Protein AF-A0A418XGS6-F1 (afdb_monomer_lite)

Secondary structure (DSSP, 8-state):
-HHHHHHSPEETTT--HHHHHT-TT--HHHHHHHHHHHHHH-S-SSGGGGGGSTTS-HHHHHHHHHHEE----SS--PPPPHHHHHHH-EEEEEEEEE--SS--TTTSBTBS--SS-S-EEEEEEEEEETTTEEEEEEEEE-TTSPSSBTTBTTS-SEEEEEE-

Structure (mmCIF, N/CA/C/O backbone):
data_AF-A0A418XGS6-F1
#
_entry.id   AF-A0A418XGS6-F1
#
loop_
_atom_site.group_PDB
_atom_site.id
_atom_site.type_symbol
_atom_site.label_atom_id
_atom_site.label_alt_id
_atom_site.label_comp_id
_atom_site.label_asym_id
_atom_site.label_entity_id
_atom_site.label_seq_id
_atom_site.pdbx_PDB_ins_code
_atom_site.Cartn_x
_atom_site.Cartn_y
_atom_site.Cartn_z
_atom_site.occupancy
_atom_site.B_iso_or_equiv
_atom_site.auth_seq_id
_atom_site.auth_comp_id
_atom_site.auth_asym_id
_atom_site.auth_atom_id
_atom_site.pdbx_PDB_model_num
ATOM 1 N N . ASP A 1 1 ? -1.421 -4.966 -2.834 1.00 63.47 1 ASP A N 1
ATOM 2 C CA . ASP A 1 1 ? -2.642 -4.590 -2.093 1.00 63.47 1 ASP A CA 1
ATOM 3 C C . ASP A 1 1 ? -2.843 -5.457 -0.857 1.00 63.47 1 ASP A C 1
ATOM 5 O O . ASP A 1 1 ? -2.586 -4.961 0.228 1.00 63.47 1 ASP A O 1
ATOM 9 N N . LEU A 1 2 ? -3.175 -6.751 -0.974 1.00 72.38 2 LEU A N 1
ATOM 10 C CA . LEU A 1 2 ? -3.306 -7.629 0.210 1.00 72.38 2 LEU A CA 1
ATOM 11 C C . LEU A 1 2 ? -1.992 -7.810 0.986 1.00 72.38 2 LEU A C 1
ATOM 13 O O . LEU A 1 2 ? -1.994 -7.762 2.209 1.00 72.38 2 LEU A O 1
ATOM 17 N N . GLU A 1 3 ? -0.864 -7.961 0.290 1.00 73.44 3 GLU A N 1
ATOM 18 C CA . GLU A 1 3 ? 0.457 -8.030 0.933 1.00 73.44 3 GLU A CA 1
ATOM 19 C C . GLU A 1 3 ? 0.791 -6.745 1.709 1.00 73.44 3 GLU A C 1
ATOM 21 O O . GLU A 1 3 ? 1.363 -6.793 2.792 1.00 73.44 3 GLU A O 1
ATOM 26 N N . GLU A 1 4 ? 0.381 -5.590 1.183 1.00 70.12 4 GLU A N 1
ATOM 27 C CA . GLU A 1 4 ? 0.616 -4.290 1.812 1.00 70.12 4 GLU A CA 1
ATOM 28 C C . GLU A 1 4 ? -0.248 -4.124 3.068 1.00 70.12 4 GLU A C 1
ATOM 30 O O . GLU A 1 4 ? 0.271 -3.723 4.105 1.00 70.12 4 GLU A O 1
ATOM 35 N N . MET A 1 5 ? -1.519 -4.543 3.022 1.00 71.25 5 MET A N 1
ATOM 36 C CA . MET A 1 5 ? -2.389 -4.594 4.206 1.00 71.25 5 MET A CA 1
ATOM 37 C C . MET A 1 5 ? -1.918 -5.611 5.250 1.00 71.25 5 MET A C 1
ATOM 39 O O . MET A 1 5 ? -2.012 -5.340 6.439 1.00 71.25 5 MET A O 1
ATOM 43 N N . ALA A 1 6 ? -1.375 -6.759 4.841 1.00 75.44 6 ALA A N 1
ATOM 44 C CA . ALA A 1 6 ? -0.800 -7.718 5.786 1.00 75.44 6 ALA A CA 1
ATOM 45 C C . ALA A 1 6 ? 0.452 -7.151 6.481 1.00 75.44 6 ALA A C 1
ATOM 47 O O . ALA A 1 6 ? 0.669 -7.378 7.669 1.00 75.44 6 ALA A O 1
ATOM 48 N N . GLN A 1 7 ? 1.276 -6.385 5.757 1.00 73.88 7 GLN A N 1
ATOM 49 C CA . GLN A 1 7 ? 2.429 -5.687 6.337 1.00 73.88 7 GLN A CA 1
ATOM 50 C C . GLN A 1 7 ? 2.031 -4.473 7.188 1.00 73.88 7 GLN A C 1
ATOM 52 O O . GLN A 1 7 ? 2.796 -4.066 8.065 1.00 73.88 7 GLN A O 1
ATOM 57 N N . HIS A 1 8 ? 0.859 -3.892 6.932 1.00 77.56 8 HIS A N 1
ATOM 58 C CA . HIS A 1 8 ? 0.323 -2.724 7.625 1.00 77.56 8 HIS A CA 1
ATOM 59 C C . HIS A 1 8 ? -1.156 -2.942 7.996 1.00 77.56 8 HIS A C 1
ATOM 61 O O . HIS A 1 8 ? -2.033 -2.364 7.346 1.00 77.56 8 HIS A O 1
ATOM 67 N N . PRO A 1 9 ? -1.439 -3.765 9.029 1.00 84.56 9 PRO A N 1
ATOM 68 C CA . PRO A 1 9 ? -2.804 -4.061 9.446 1.00 84.56 9 PRO A CA 1
ATOM 69 C C . PRO A 1 9 ? -3.581 -2.794 9.807 1.00 84.56 9 PRO A C 1
ATOM 71 O O . PRO A 1 9 ? -3.015 -1.848 10.359 1.00 84.56 9 PRO A O 1
ATOM 74 N N . VAL A 1 10 ? -4.883 -2.783 9.531 1.00 85.88 10 VAL A N 1
ATOM 75 C CA . VAL A 1 10 ? -5.763 -1.625 9.761 1.00 85.88 10 VAL A CA 1
ATOM 76 C C . VAL A 1 10 ? -6.544 -1.797 11.066 1.00 85.88 10 VAL A C 1
ATOM 78 O O . VAL A 1 10 ? -6.916 -2.911 11.435 1.00 85.88 10 VAL A O 1
ATOM 81 N N . ASN A 1 11 ? -6.810 -0.704 11.787 1.00 90.38 11 ASN A N 1
ATOM 82 C CA . ASN A 1 11 ? -7.674 -0.773 12.965 1.00 90.38 11 ASN A CA 1
ATOM 83 C C . ASN A 1 11 ? -9.117 -1.037 12.522 1.00 90.38 11 ASN A C 1
ATOM 85 O O . ASN A 1 11 ? -9.725 -0.203 11.855 1.00 90.38 11 ASN A O 1
ATOM 89 N N . LEU A 1 12 ? -9.680 -2.167 12.940 1.00 92.62 12 LEU A N 1
ATOM 90 C CA . LEU A 1 12 ? -11.032 -2.586 12.587 1.00 92.62 12 LEU A CA 1
ATOM 91 C C . LEU A 1 12 ? -12.101 -1.586 13.049 1.00 92.62 12 LEU A C 1
ATOM 93 O O . LEU A 1 12 ? -13.102 -1.398 12.369 1.00 92.62 12 LEU A O 1
ATOM 97 N N . ASN A 1 13 ? -11.865 -0.894 14.168 1.00 91.06 13 ASN A N 1
ATOM 98 C CA . ASN A 1 13 ? -12.775 0.130 14.693 1.00 91.06 13 ASN A CA 1
ATOM 99 C C . ASN A 1 13 ? -12.886 1.374 13.805 1.00 91.06 13 ASN A C 1
ATOM 101 O O . ASN A 1 13 ? -13.838 2.140 13.949 1.00 91.06 13 ASN A O 1
ATOM 105 N N . THR A 1 14 ? -11.905 1.604 12.931 1.00 88.81 14 THR A N 1
ATOM 106 C CA . THR A 1 14 ? -11.840 2.774 12.044 1.00 88.81 14 THR A CA 1
ATOM 107 C C . THR A 1 14 ? -11.777 2.394 10.570 1.00 88.81 14 THR A C 1
ATOM 109 O O . THR A 1 14 ? -11.641 3.288 9.737 1.00 88.81 14 THR A O 1
ATOM 112 N N . ALA A 1 15 ? -11.817 1.098 10.251 1.00 90.81 15 ALA A N 1
ATOM 113 C CA . ALA A 1 15 ? -11.713 0.616 8.885 1.00 90.81 15 ALA A CA 1
ATOM 114 C C . ALA A 1 15 ? -12.916 1.100 8.072 1.00 90.81 15 ALA A C 1
ATOM 116 O O . ALA A 1 15 ? -14.056 1.078 8.551 1.00 90.81 15 ALA A O 1
ATOM 117 N N . THR A 1 16 ? -12.673 1.555 6.847 1.00 90.81 16 THR A N 1
ATOM 118 C CA . THR A 1 16 ? -13.766 1.965 5.965 1.00 90.81 16 THR A CA 1
ATOM 119 C C . THR A 1 16 ? -14.457 0.745 5.366 1.00 90.81 16 THR A C 1
ATOM 121 O O . THR A 1 16 ? -13.905 -0.357 5.306 1.00 90.81 16 THR A O 1
ATOM 124 N N . ARG A 1 17 ? -15.685 0.944 4.879 1.00 93.88 17 ARG A N 1
ATOM 125 C CA . ARG A 1 17 ? -16.411 -0.090 4.138 1.00 93.88 17 ARG A CA 1
ATOM 126 C C . ARG A 1 17 ? -15.583 -0.617 2.972 1.00 93.88 17 ARG A C 1
ATOM 128 O O . ARG A 1 17 ? -15.486 -1.823 2.791 1.00 93.88 17 ARG A O 1
ATOM 135 N N . GLU A 1 18 ? -14.955 0.278 2.218 1.00 91.44 18 GLU A N 1
ATOM 136 C CA . GLU A 1 18 ? -14.155 -0.070 1.046 1.00 91.44 18 GLU A CA 1
ATOM 137 C C . GLU A 1 18 ? -12.927 -0.906 1.431 1.00 91.44 18 GLU A C 1
ATOM 139 O O . GLU A 1 18 ? -12.510 -1.772 0.666 1.00 91.44 18 GLU A O 1
ATOM 144 N N . GLU A 1 19 ? -12.337 -0.676 2.608 1.00 90.25 19 GLU A N 1
ATOM 145 C CA . GLU A 1 19 ? -11.227 -1.487 3.124 1.00 90.25 19 GLU A CA 1
ATOM 146 C C . GLU A 1 19 ? -11.677 -2.902 3.507 1.00 90.25 19 GLU A C 1
ATOM 148 O O . GLU A 1 19 ? -10.955 -3.863 3.236 1.00 90.25 19 GLU A O 1
ATOM 153 N N . LEU A 1 20 ? -12.877 -3.045 4.079 1.00 94.06 20 LEU A N 1
ATOM 154 C CA . LEU A 1 20 ? -13.471 -4.345 4.401 1.00 94.06 20 LEU A CA 1
ATOM 155 C C . LEU A 1 20 ? -13.921 -5.101 3.138 1.00 94.06 20 LEU A C 1
ATOM 157 O O . LEU A 1 20 ? -13.651 -6.292 3.015 1.00 94.06 20 LEU A O 1
ATOM 161 N N . GLU A 1 21 ? -14.540 -4.423 2.169 1.00 94.00 21 GLU A N 1
ATOM 162 C CA . GLU A 1 21 ? -15.017 -5.019 0.907 1.00 94.00 21 GLU A CA 1
ATOM 163 C C . GLU A 1 21 ? -13.879 -5.488 -0.012 1.00 94.00 21 GLU A C 1
ATOM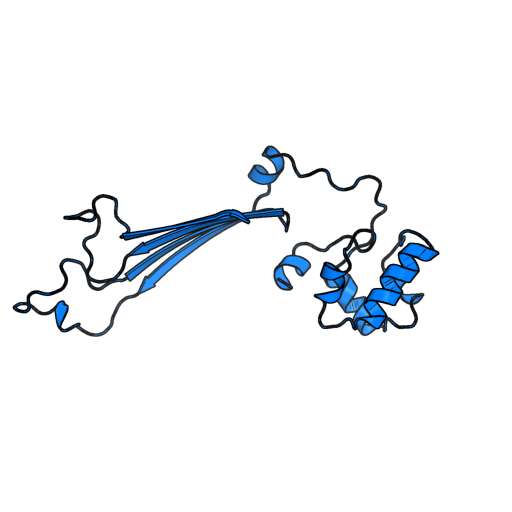 165 O O . GLU A 1 21 ? -14.083 -6.347 -0.869 1.00 94.00 21 GLU A O 1
ATOM 170 N N . ARG A 1 22 ? -12.653 -4.985 0.179 1.00 90.94 22 ARG A N 1
ATOM 171 C CA . ARG A 1 22 ? -11.456 -5.503 -0.508 1.00 90.94 22 ARG A CA 1
ATOM 172 C C . ARG A 1 22 ? -11.053 -6.901 -0.043 1.00 90.94 22 ARG A C 1
ATOM 174 O O . ARG A 1 22 ? -10.237 -7.536 -0.712 1.00 90.94 22 ARG A O 1
ATOM 181 N N . MET A 1 23 ? -11.555 -7.370 1.099 1.00 93.50 23 MET A N 1
ATOM 182 C CA . MET A 1 23 ? -11.189 -8.673 1.645 1.00 93.50 23 MET A CA 1
ATOM 183 C C . MET A 1 23 ? -11.920 -9.784 0.884 1.00 93.50 23 MET A C 1
ATOM 185 O O . MET A 1 23 ? -13.132 -9.926 1.034 1.00 93.50 23 MET A O 1
ATOM 189 N N . PRO A 1 24 ? -11.214 -10.646 0.127 1.00 92.44 24 PRO A N 1
ATOM 190 C CA . PR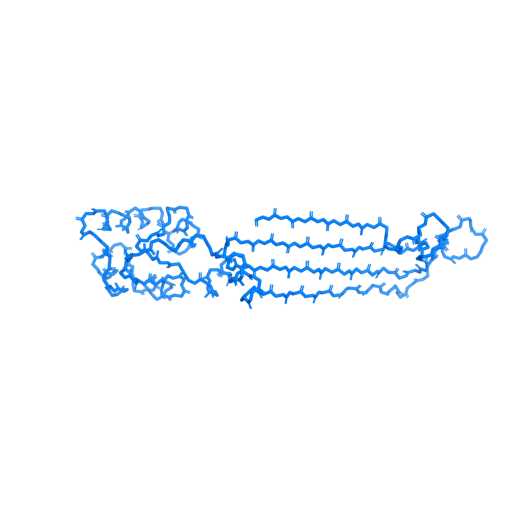O A 1 24 ? -11.864 -11.662 -0.706 1.00 92.44 24 PRO A CA 1
ATOM 191 C C . PRO A 1 24 ? -12.562 -12.758 0.111 1.00 92.44 24 PRO A C 1
ATOM 193 O O . PRO A 1 24 ? -13.336 -13.539 -0.433 1.00 92.44 24 PRO A O 1
ATOM 196 N N . PHE A 1 25 ? -12.269 -12.838 1.411 1.00 94.25 25 PHE A N 1
ATOM 197 C CA . PHE A 1 25 ? -12.881 -13.782 2.339 1.00 94.25 25 PHE A CA 1
ATOM 198 C C . PHE A 1 25 ? -14.118 -13.216 3.051 1.00 94.25 25 PHE A C 1
ATOM 200 O O . PHE A 1 25 ? -14.717 -13.945 3.838 1.00 94.25 25 PHE A O 1
ATOM 207 N N . LEU A 1 26 ? -14.498 -11.954 2.811 1.00 96.12 26 LEU A N 1
ATOM 208 C CA . LEU A 1 26 ? -15.713 -11.342 3.351 1.00 96.12 26 LEU A CA 1
ATOM 209 C C . LEU A 1 26 ? -16.741 -11.126 2.239 1.00 96.12 26 LEU A C 1
ATOM 211 O O . LEU A 1 26 ? -16.430 -10.661 1.147 1.00 96.12 26 LEU A O 1
ATOM 215 N N . THR A 1 27 ? -17.996 -11.437 2.539 1.00 96.75 27 THR A N 1
ATOM 216 C CA . THR A 1 27 ? -19.140 -11.067 1.697 1.00 96.75 27 THR A CA 1
ATOM 217 C C . THR A 1 27 ? -19.659 -9.680 2.074 1.00 96.75 27 THR A C 1
ATOM 219 O O . THR A 1 27 ? -19.474 -9.234 3.205 1.00 96.75 27 THR A O 1
ATOM 222 N N . ALA A 1 28 ? -20.390 -9.018 1.172 1.00 95.75 28 ALA A N 1
ATOM 223 C CA . ALA A 1 28 ? -21.003 -7.717 1.464 1.00 95.75 28 ALA A CA 1
ATOM 224 C C . ALA A 1 28 ? -21.902 -7.749 2.719 1.00 95.75 28 ALA A C 1
ATOM 226 O O . ALA A 1 28 ? -21.855 -6.831 3.528 1.00 95.75 28 ALA A O 1
ATOM 227 N N . SER A 1 29 ? -22.654 -8.838 2.937 1.00 96.38 29 SER A N 1
ATOM 228 C CA . SER A 1 29 ? -23.466 -9.009 4.154 1.00 96.38 29 SER A CA 1
ATOM 229 C C . SER A 1 29 ? -22.611 -9.094 5.419 1.00 96.38 29 SER A C 1
ATOM 231 O O . SER A 1 29 ? -22.965 -8.518 6.436 1.00 96.38 29 SER A O 1
ATOM 233 N N . GLN A 1 30 ? -21.470 -9.783 5.362 1.00 97.00 30 GLN A N 1
ATOM 234 C CA . GLN A 1 30 ? -20.553 -9.879 6.500 1.00 97.00 30 GLN A CA 1
ATOM 235 C C . GLN A 1 30 ? -19.877 -8.540 6.802 1.00 97.00 30 GLN A C 1
ATOM 237 O O . GLN A 1 30 ? -19.687 -8.202 7.968 1.00 97.00 30 GLN A O 1
ATOM 242 N N . VAL A 1 31 ? -19.547 -7.757 5.770 1.00 97.00 31 VAL A N 1
ATOM 243 C CA . VAL A 1 31 ? -19.062 -6.381 5.948 1.00 97.00 31 VAL A CA 1
ATOM 244 C C . VAL A 1 31 ? -20.118 -5.527 6.652 1.00 97.00 31 VAL A C 1
ATOM 246 O O . VAL A 1 31 ? -19.791 -4.841 7.620 1.00 97.00 31 VAL A O 1
ATOM 249 N N . GLU A 1 32 ? -21.380 -5.602 6.219 1.00 96.62 32 GLU A N 1
ATOM 250 C CA . GLU A 1 32 ? -22.491 -4.912 6.888 1.00 96.62 32 GLU A CA 1
ATOM 251 C C . GLU A 1 32 ? -22.637 -5.334 8.345 1.00 96.62 32 GLU A C 1
ATOM 253 O O . GLU A 1 32 ? -22.756 -4.474 9.210 1.00 96.62 32 GLU A O 1
ATOM 258 N N . ASP A 1 33 ? -22.582 -6.632 8.644 1.00 96.44 33 ASP A N 1
ATOM 259 C CA . ASP A 1 33 ? -22.747 -7.127 10.011 1.00 96.44 33 ASP A CA 1
ATOM 260 C C . ASP A 1 33 ? -21.634 -6.624 10.944 1.00 96.44 33 ASP A C 1
ATOM 262 O O . ASP A 1 33 ? -21.903 -6.269 12.094 1.00 96.44 33 ASP A O 1
ATOM 266 N N . ILE A 1 34 ? -20.395 -6.525 10.448 1.00 96.06 34 ILE A N 1
ATOM 267 C CA . ILE A 1 34 ? -19.265 -5.939 11.187 1.00 96.06 34 ILE A CA 1
ATOM 268 C C . ILE A 1 34 ? -19.503 -4.452 11.453 1.00 96.06 34 ILE A C 1
ATOM 270 O O . ILE A 1 34 ? -19.400 -4.003 12.599 1.00 96.06 34 ILE A O 1
ATOM 274 N N . LEU A 1 35 ? -19.843 -3.683 10.417 1.00 95.38 35 LEU A N 1
ATOM 275 C CA . LEU A 1 35 ? -20.096 -2.246 10.547 1.00 95.38 35 LEU A CA 1
ATOM 276 C C . LEU A 1 35 ? -21.302 -1.971 11.455 1.00 95.38 35 LEU A C 1
ATOM 278 O O . LEU A 1 35 ? -21.255 -1.074 12.299 1.00 95.38 35 LEU A O 1
ATOM 282 N N . PHE A 1 36 ? -22.359 -2.773 11.330 1.00 95.25 36 PHE A N 1
ATOM 283 C CA . PHE A 1 36 ? -23.550 -2.706 12.165 1.00 95.25 36 PHE A CA 1
ATOM 284 C C . PHE A 1 36 ? -23.228 -3.016 13.626 1.00 95.25 36 PHE A C 1
ATOM 286 O O . PHE A 1 36 ? -23.692 -2.297 14.511 1.00 95.25 36 PHE A O 1
ATOM 293 N N . TYR A 1 37 ? -22.407 -4.035 13.896 1.00 95.25 37 TYR A N 1
ATOM 294 C CA . TYR A 1 37 ? -21.972 -4.359 15.252 1.00 95.25 37 TYR A CA 1
ATOM 295 C C . TYR A 1 37 ? -21.243 -3.173 15.899 1.00 95.25 37 TYR A C 1
ATOM 297 O O . TYR A 1 37 ? -21.618 -2.750 16.994 1.00 95.25 37 TYR A O 1
ATOM 305 N N . ILE A 1 38 ? -20.273 -2.574 15.198 1.00 92.94 38 ILE A N 1
ATOM 306 C CA . ILE A 1 38 ? -19.523 -1.405 15.689 1.00 92.94 38 ILE A CA 1
ATOM 307 C C . ILE A 1 38 ? -20.456 -0.207 15.911 1.00 92.94 38 ILE A C 1
ATOM 309 O O . ILE A 1 38 ? -20.363 0.487 16.923 1.00 92.94 38 ILE A O 1
ATOM 313 N N . TYR A 1 39 ? -21.392 0.030 14.990 1.00 92.38 39 TYR A N 1
ATOM 314 C CA . TYR A 1 39 ? -22.370 1.109 15.107 1.00 92.38 39 TYR A CA 1
ATOM 315 C C . TYR A 1 39 ? -23.313 0.918 16.304 1.00 92.38 39 TYR A C 1
ATOM 317 O O . TYR A 1 39 ? -23.620 1.873 17.020 1.00 92.38 39 TYR A O 1
ATOM 325 N N . ARG A 1 40 ? -23.784 -0.312 16.535 1.00 94.06 40 ARG A N 1
ATOM 326 C CA . ARG A 1 40 ? -24.798 -0.623 17.548 1.00 94.06 40 ARG A CA 1
ATOM 327 C C . ARG A 1 40 ? -24.224 -0.762 18.955 1.00 94.06 40 ARG A C 1
ATOM 329 O O . ARG A 1 40 ? -24.869 -0.315 19.903 1.00 94.06 40 ARG A O 1
ATOM 336 N N . TYR A 1 41 ? -23.068 -1.408 19.089 1.00 91.56 41 TYR A N 1
ATOM 337 C CA . TYR A 1 41 ? -22.462 -1.771 20.375 1.00 91.56 41 TYR A CA 1
ATOM 338 C C . TYR A 1 41 ? -21.229 -0.926 20.724 1.00 91.56 41 TYR A C 1
ATOM 340 O O . TYR A 1 41 ? -20.764 -0.962 21.862 1.00 91.56 41 TYR A O 1
ATOM 348 N N . GLY A 1 42 ? -20.748 -0.113 19.782 1.00 89.19 42 GLY A N 1
ATOM 349 C CA . GLY A 1 42 ? -19.555 0.710 19.934 1.00 89.19 42 GLY A CA 1
ATOM 350 C C . GLY A 1 42 ? -18.285 0.003 19.459 1.00 89.19 42 GLY A C 1
ATOM 351 O O . GLY A 1 42 ? -18.319 -1.076 18.875 1.00 89.19 42 GLY A O 1
ATOM 352 N N . GLN A 1 43 ? -17.142 0.647 19.703 1.00 90.44 43 GLN A N 1
ATOM 353 C CA . GLN A 1 43 ? -15.835 0.130 19.298 1.00 90.44 43 GLN A CA 1
ATOM 354 C C . GLN A 1 43 ? -15.545 -1.229 19.937 1.00 90.44 43 GLN A C 1
ATOM 356 O O . GLN A 1 43 ? -15.644 -1.375 21.160 1.00 90.44 43 GLN A O 1
ATOM 361 N N . LEU A 1 44 ? -15.092 -2.168 19.107 1.00 91.19 44 LEU A N 1
ATOM 362 C CA . LEU A 1 44 ? -14.581 -3.458 19.535 1.00 91.19 44 LEU A CA 1
ATOM 363 C C . LEU A 1 44 ? -13.443 -3.256 20.539 1.00 91.19 44 LEU A C 1
ATOM 365 O O . LEU A 1 44 ? -12.595 -2.373 20.359 1.00 91.19 44 LEU A O 1
ATOM 369 N N . LYS A 1 45 ? -13.393 -4.089 21.581 1.00 89.81 45 LYS A N 1
ATOM 370 C CA . LYS A 1 45 ? -12.301 -4.068 22.576 1.00 89.81 45 LYS A CA 1
ATOM 371 C C . LYS A 1 45 ? -11.231 -5.118 22.330 1.00 89.81 45 LYS A C 1
ATOM 373 O O . LYS A 1 45 ? -10.104 -4.965 22.793 1.00 89.81 45 LYS A O 1
ATOM 378 N N . SER A 1 46 ? -11.553 -6.167 21.580 1.00 91.44 46 SER A N 1
ATOM 379 C CA . SER A 1 46 ? -10.583 -7.169 21.143 1.00 91.44 46 SER A CA 1
ATOM 380 C C . SER A 1 46 ? -11.036 -7.860 19.860 1.00 91.44 46 SER A C 1
ATOM 382 O O . SER A 1 46 ? -12.226 -7.887 19.554 1.00 91.44 46 SER A O 1
ATOM 384 N N . MET A 1 47 ? -10.102 -8.497 19.147 1.00 93.12 47 MET A N 1
ATOM 385 C CA . MET A 1 47 ? -10.435 -9.337 17.985 1.00 93.12 47 MET A CA 1
ATOM 386 C C . MET A 1 47 ? -11.398 -10.483 18.339 1.00 93.12 47 MET A C 1
ATOM 388 O O . MET A 1 47 ? -12.159 -10.932 17.486 1.00 93.12 47 MET A O 1
ATOM 392 N N . SER A 1 48 ? -11.409 -10.939 19.596 1.00 92.56 48 SER A N 1
ATOM 393 C CA . SER A 1 48 ? -12.297 -12.008 20.066 1.00 92.56 48 SER A CA 1
ATOM 394 C C . SER A 1 48 ? -13.777 -11.627 20.011 1.00 92.56 48 SER A C 1
ATOM 396 O O . SER A 1 48 ? -14.620 -12.514 19.912 1.00 92.56 48 SER A O 1
ATOM 398 N N . GLU A 1 49 ? -14.125 -10.339 20.023 1.00 93.94 49 GLU A N 1
ATOM 399 C CA . GLU A 1 49 ? -15.520 -9.892 19.912 1.00 93.94 49 GLU A CA 1
ATOM 400 C C . GLU A 1 49 ? -16.128 -10.156 18.531 1.00 93.94 49 GLU A C 1
ATOM 402 O O . GLU A 1 49 ? -17.346 -10.259 18.423 1.00 93.94 49 GLU A O 1
ATOM 407 N N . LEU A 1 50 ? -15.312 -10.418 17.500 1.00 94.12 50 LEU A N 1
ATOM 408 C CA . LEU A 1 50 ? -15.805 -10.937 16.217 1.00 94.12 50 LEU A CA 1
ATOM 409 C C . LEU A 1 50 ? -16.569 -12.260 16.374 1.00 94.12 50 LEU A C 1
ATOM 411 O O . LEU A 1 50 ? -17.338 -12.633 15.498 1.00 94.12 50 LEU A O 1
ATOM 415 N N . THR A 1 51 ? -16.381 -12.981 17.485 1.00 94.56 51 THR A N 1
ATOM 416 C CA . THR A 1 51 ? -17.162 -14.187 17.799 1.00 94.56 51 THR A CA 1
ATOM 417 C C . THR A 1 51 ? -18.643 -13.910 18.050 1.00 94.56 51 THR A C 1
ATOM 419 O O . THR A 1 51 ? -19.449 -14.828 17.920 1.00 94.56 51 THR A O 1
ATOM 422 N N . LEU A 1 52 ? -18.999 -12.665 18.378 1.00 94.56 52 LEU A N 1
ATOM 423 C CA . LEU A 1 52 ? -20.370 -12.224 18.635 1.00 94.56 52 LEU A CA 1
ATOM 424 C C . LEU A 1 52 ? -21.128 -11.893 17.342 1.00 94.56 52 LEU A C 1
ATOM 426 O O . LEU A 1 52 ? -22.353 -11.792 17.361 1.00 94.56 52 LEU A O 1
ATOM 430 N N . ILE A 1 53 ? -20.417 -11.758 16.221 1.00 95.31 53 ILE A N 1
ATOM 431 C CA . ILE A 1 53 ? -21.001 -11.537 14.901 1.00 95.31 53 ILE A CA 1
ATOM 432 C C . ILE A 1 53 ? -21.205 -12.906 14.253 1.00 95.31 53 ILE A C 1
ATOM 434 O O . ILE A 1 53 ? -20.269 -13.519 13.743 1.00 95.31 53 ILE A O 1
ATOM 438 N N . SER A 1 54 ? -22.438 -13.408 14.303 1.00 93.12 54 SER A N 1
ATOM 439 C CA . SER A 1 54 ? -22.778 -14.785 13.919 1.00 93.12 54 SER A CA 1
ATOM 440 C C . SER A 1 54 ? -22.479 -15.133 12.461 1.00 93.12 54 SER A C 1
ATOM 442 O O . SER A 1 54 ? -22.295 -16.308 12.148 1.00 93.12 54 SER A O 1
ATOM 444 N N . SER A 1 55 ? -22.418 -14.138 11.575 1.00 95.31 55 SER A N 1
ATOM 445 C CA . SER A 1 55 ? -22.075 -14.332 10.169 1.00 95.31 55 SER A CA 1
ATOM 446 C C . SER A 1 55 ? -20.578 -14.522 9.922 1.00 95.31 55 SER A C 1
ATOM 448 O O . SER A 1 55 ? -20.217 -14.926 8.819 1.00 95.31 55 SER A O 1
ATOM 450 N N . ILE A 1 56 ? -19.714 -14.272 10.915 1.00 96.12 56 ILE A N 1
ATOM 451 C CA . ILE A 1 56 ? -18.261 -14.426 10.801 1.00 96.12 56 ILE A CA 1
ATOM 452 C C . ILE A 1 56 ? -17.826 -15.766 11.398 1.00 96.12 56 ILE A C 1
ATOM 454 O O . ILE A 1 56 ? -17.861 -15.987 12.614 1.00 96.12 56 ILE A O 1
ATOM 458 N N . ASP A 1 57 ? -17.368 -16.669 10.535 1.00 95.00 57 ASP A N 1
ATOM 459 C CA . ASP A 1 57 ? -16.949 -18.004 10.946 1.00 95.00 57 ASP A CA 1
ATOM 460 C C . ASP A 1 57 ? -15.537 -18.036 11.566 1.00 95.00 57 ASP A C 1
ATOM 462 O O . ASP A 1 57 ? -14.799 -17.048 11.628 1.00 95.00 57 ASP A O 1
ATOM 466 N N . TRP A 1 58 ? -15.138 -19.205 12.073 1.00 93.88 58 TRP A N 1
ATOM 467 C CA . TRP A 1 58 ? -13.826 -19.364 12.700 1.00 93.88 58 TRP A CA 1
ATOM 468 C C . TRP A 1 58 ? -12.658 -19.079 11.748 1.00 93.88 58 TRP A C 1
ATOM 470 O O . TRP A 1 58 ? -11.693 -18.442 12.172 1.00 93.88 58 TRP A O 1
ATOM 480 N N . TYR A 1 59 ? -12.746 -19.518 10.494 1.00 94.25 59 TYR A N 1
ATOM 481 C CA . TYR A 1 59 ? -11.685 -19.345 9.506 1.00 94.25 59 TYR A CA 1
ATOM 482 C C . TYR A 1 59 ? -11.538 -17.873 9.115 1.00 94.25 59 TYR A C 1
ATOM 484 O O . TYR A 1 59 ? -10.429 -17.336 9.102 1.00 94.25 59 TYR A O 1
ATOM 492 N N . GLN A 1 60 ? -12.657 -17.181 8.917 1.00 95.31 60 GLN A N 1
ATOM 493 C CA . GLN A 1 60 ? -12.692 -15.748 8.662 1.00 95.31 60 GLN A CA 1
ATOM 494 C C . GLN A 1 60 ? -12.094 -14.957 9.822 1.00 95.31 60 GLN A C 1
ATOM 496 O O . GLN A 1 60 ? -11.314 -14.045 9.578 1.00 95.31 60 GLN A O 1
ATOM 501 N N . ARG A 1 61 ? -12.351 -15.330 11.083 1.00 94.81 61 ARG A N 1
ATOM 502 C CA . ARG A 1 61 ? -11.699 -14.683 12.241 1.00 94.81 61 ARG A CA 1
ATOM 503 C C . ARG A 1 61 ? -10.178 -14.840 12.232 1.00 94.81 61 ARG A C 1
ATOM 505 O O . ARG A 1 61 ? -9.479 -13.897 12.595 1.00 94.81 61 ARG A O 1
ATOM 512 N N . GLN A 1 62 ? -9.662 -15.999 11.814 1.00 94.44 62 GLN A N 1
ATOM 513 C CA . GLN A 1 62 ? -8.214 -16.188 11.669 1.00 94.44 62 GLN A CA 1
ATOM 514 C C . GLN A 1 62 ? -7.655 -15.278 10.574 1.00 94.44 62 GLN A C 1
ATOM 516 O O . GLN A 1 62 ? -6.688 -14.562 10.819 1.00 94.44 62 GLN A O 1
ATOM 521 N N . LEU A 1 63 ? -8.304 -15.224 9.409 1.00 94.31 63 LEU A N 1
ATOM 522 C CA . LEU A 1 63 ? -7.884 -14.336 8.323 1.00 94.31 63 LEU A CA 1
ATOM 523 C C . LEU A 1 63 ? -7.967 -12.858 8.718 1.00 94.31 63 LEU A C 1
ATOM 525 O O . LEU A 1 63 ? -7.025 -12.112 8.473 1.00 94.31 63 LEU A O 1
ATOM 529 N N . MET A 1 64 ? -9.034 -12.445 9.402 1.00 94.06 64 MET A N 1
ATOM 530 C CA . MET A 1 64 ? -9.196 -11.088 9.933 1.00 94.06 64 MET A CA 1
ATOM 531 C C . MET A 1 64 ? -7.993 -10.669 10.785 1.00 94.06 64 MET A C 1
ATOM 533 O O . MET A 1 64 ? -7.522 -9.545 10.652 1.00 94.06 64 MET A O 1
ATOM 537 N N . SER A 1 65 ? -7.449 -11.570 11.610 1.00 91.12 65 SER A N 1
ATOM 538 C CA . SER A 1 65 ? -6.281 -11.276 12.456 1.00 91.12 65 SER A CA 1
ATOM 539 C C . SER A 1 65 ? -4.981 -11.020 11.686 1.00 91.12 65 SER A C 1
ATOM 541 O O . SER A 1 65 ? -4.052 -10.438 12.240 1.00 91.12 65 SER A O 1
ATOM 543 N N . CYS A 1 66 ? -4.911 -11.408 10.410 1.00 90.19 66 CYS A N 1
ATOM 544 C CA . CYS A 1 66 ? -3.755 -11.141 9.557 1.00 90.19 66 CYS A CA 1
ATOM 545 C C . CYS A 1 66 ? -3.767 -9.729 8.951 1.00 90.19 66 CYS A C 1
ATOM 547 O O . CYS A 1 66 ? -2.709 -9.228 8.581 1.00 90.19 66 CYS A O 1
ATOM 549 N N . PHE A 1 67 ? -4.942 -9.102 8.8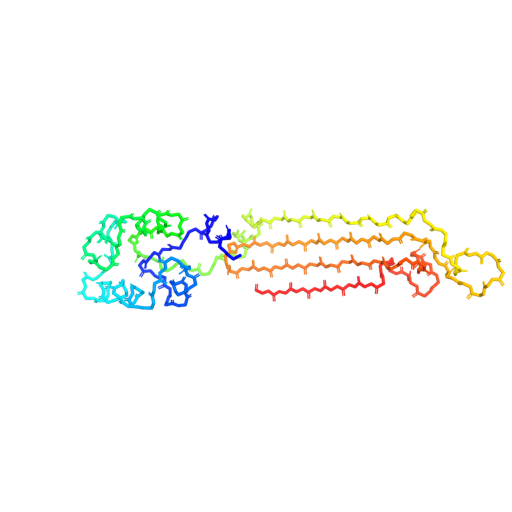27 1.00 91.69 67 PHE A N 1
ATOM 550 C CA . PHE A 1 67 ? -5.114 -7.821 8.124 1.00 91.69 67 PHE A CA 1
ATOM 551 C C . PHE A 1 67 ? -5.654 -6.703 9.018 1.00 91.69 67 PHE A C 1
ATOM 553 O O . PHE A 1 67 ? -5.539 -5.529 8.668 1.00 91.69 67 PHE A O 1
ATOM 560 N N . PHE A 1 68 ? -6.227 -7.049 10.170 1.00 92.50 68 PHE A N 1
ATOM 561 C CA . PHE A 1 68 ? -6.849 -6.100 11.079 1.00 92.50 68 PHE A CA 1
ATOM 562 C C . PHE A 1 68 ? -6.373 -6.287 12.515 1.00 92.50 68 PHE A C 1
ATOM 564 O O . PHE A 1 68 ? -6.048 -7.389 12.958 1.00 92.50 68 PHE A O 1
ATOM 571 N N . TYR A 1 69 ? -6.399 -5.191 13.263 1.00 90.69 69 TYR A N 1
ATOM 572 C CA . TYR A 1 69 ? -6.221 -5.187 14.708 1.00 90.69 69 TYR A CA 1
ATOM 573 C C . TYR A 1 69 ? -7.338 -4.387 15.377 1.00 90.69 69 TYR A C 1
ATOM 575 O O . TYR A 1 69 ? -8.042 -3.616 14.730 1.00 90.69 69 TYR A O 1
ATOM 583 N N . VAL A 1 70 ? -7.496 -4.556 16.687 1.00 90.56 70 VAL A N 1
ATOM 584 C CA . VAL A 1 70 ? -8.429 -3.765 17.495 1.00 90.56 70 VAL A CA 1
ATOM 585 C C . VAL A 1 70 ? -7.627 -2.985 18.526 1.00 90.56 70 VAL A C 1
ATOM 587 O O . VAL A 1 70 ? -6.909 -3.572 19.335 1.00 90.56 70 VAL A O 1
ATOM 590 N N . ALA A 1 71 ? -7.750 -1.661 18.490 1.00 84.12 71 ALA A N 1
ATOM 591 C CA . ALA A 1 71 ? -7.225 -0.763 19.511 1.00 84.12 71 ALA A CA 1
ATOM 592 C C . ALA A 1 71 ? -8.258 0.317 19.850 1.00 84.12 71 ALA A C 1
ATOM 594 O O . ALA A 1 71 ? -9.058 0.711 18.994 1.00 84.12 71 ALA A O 1
ATOM 595 N N . ASP A 1 72 ? -8.219 0.783 21.101 1.00 70.75 72 ASP A N 1
ATOM 596 C CA . ASP A 1 72 ? -9.054 1.879 21.599 1.00 70.75 72 ASP A CA 1
ATOM 597 C C . ASP A 1 72 ? -8.622 3.168 20.888 1.00 70.75 72 ASP A C 1
ATOM 599 O O . ASP A 1 72 ? -7.487 3.634 21.040 1.00 70.75 72 ASP A O 1
ATOM 603 N N . ASP A 1 73 ? -9.502 3.712 20.050 1.00 61.84 73 ASP A N 1
ATOM 604 C CA . ASP A 1 73 ? -9.178 4.867 19.221 1.00 61.84 73 ASP A CA 1
ATOM 605 C C . ASP A 1 73 ? -9.331 6.145 20.051 1.00 61.84 73 ASP A C 1
ATOM 607 O O . ASP A 1 73 ? -10.366 6.809 20.045 1.00 61.84 73 ASP A O 1
ATOM 611 N N . ARG A 1 74 ? -8.294 6.478 20.825 1.00 54.84 74 ARG A N 1
ATOM 612 C CA . ARG A 1 74 ? -8.192 7.794 21.481 1.00 54.84 74 ARG A CA 1
ATOM 613 C C . ARG A 1 74 ? -7.547 8.855 20.597 1.00 54.84 74 ARG A C 1
ATOM 615 O O . ARG A 1 74 ? -7.439 10.005 21.013 1.00 54.84 74 ARG A O 1
ATOM 622 N N . SER A 1 75 ? -7.156 8.510 19.377 1.00 52.47 75 SER A N 1
ATOM 623 C CA . SER A 1 75 ? -6.650 9.475 18.417 1.00 52.47 75 SER A CA 1
ATOM 624 C C . SER A 1 75 ? -6.636 8.838 17.040 1.00 52.47 75 SER A C 1
ATOM 626 O O . SER A 1 75 ? -5.752 8.021 16.766 1.00 52.47 75 SER A O 1
ATOM 628 N N . LYS A 1 76 ? -7.522 9.306 16.148 1.00 53.56 76 LYS A N 1
ATOM 629 C CA . LYS A 1 76 ? -7.267 9.222 14.707 1.00 53.56 76 LYS A CA 1
ATOM 630 C C . LYS A 1 76 ? -5.800 9.598 14.512 1.00 53.56 76 LYS A C 1
ATOM 632 O O . LYS A 1 76 ? -5.434 10.692 14.961 1.00 53.56 76 LYS A O 1
ATOM 637 N N . PRO A 1 77 ? -4.950 8.731 13.938 1.00 56.28 77 PRO A N 1
ATOM 638 C CA . PRO A 1 77 ? -3.566 9.096 13.732 1.00 56.28 77 PRO A CA 1
ATOM 639 C C . PRO A 1 77 ? -3.585 10.351 12.865 1.00 56.28 77 PRO A C 1
ATOM 641 O O . PRO A 1 77 ? -4.060 10.332 11.729 1.00 56.28 77 PRO A O 1
ATOM 644 N N . ALA A 1 78 ? -3.166 11.475 13.451 1.00 64.50 78 ALA A N 1
ATOM 645 C CA . ALA A 1 78 ? -2.955 12.692 12.693 1.00 64.50 78 ALA A CA 1
ATOM 646 C C . ALA A 1 78 ? -2.043 12.333 11.521 1.00 64.50 78 ALA A C 1
ATOM 648 O O . ALA A 1 78 ? -1.158 11.482 11.681 1.00 64.50 78 ALA A O 1
ATOM 649 N N . PHE A 1 79 ? -2.271 12.953 10.358 1.00 66.38 79 PHE A N 1
ATOM 650 C CA . PHE A 1 79 ? -1.415 12.711 9.204 1.00 66.38 79 PHE A CA 1
ATOM 651 C C . PHE A 1 79 ? 0.051 12.794 9.662 1.00 66.38 79 PHE A C 1
ATOM 653 O O . PHE A 1 79 ? 0.421 13.762 10.342 1.00 66.38 79 PHE A O 1
ATOM 660 N N . PRO A 1 80 ? 0.853 11.749 9.407 1.00 69.25 80 PRO A N 1
ATOM 661 C CA . PRO A 1 80 ? 2.181 11.630 9.981 1.00 69.25 80 PRO A CA 1
ATOM 662 C C . PRO A 1 80 ? 3.006 12.857 9.592 1.00 69.25 80 PRO A C 1
ATOM 664 O O . PRO A 1 80 ? 2.955 13.329 8.458 1.00 69.25 80 PRO A O 1
ATOM 667 N N . SER A 1 81 ? 3.763 13.404 10.545 1.00 78.44 81 SER A N 1
ATOM 668 C CA . SER A 1 81 ? 4.630 14.545 10.246 1.00 78.44 81 SER A CA 1
ATOM 669 C C . SER A 1 81 ? 5.620 14.182 9.131 1.00 78.44 81 SER A C 1
ATOM 671 O O . SER A 1 81 ? 6.078 13.040 9.053 1.00 78.44 81 SER A O 1
ATOM 673 N N . LEU A 1 82 ? 6.013 15.157 8.301 1.00 79.25 82 LEU A N 1
ATOM 674 C CA . LEU A 1 82 ? 6.999 14.943 7.227 1.00 79.25 82 LEU A CA 1
ATOM 675 C C . LEU A 1 82 ? 8.296 14.297 7.743 1.00 79.25 82 LEU A C 1
ATOM 677 O O . LEU A 1 82 ? 8.912 13.490 7.049 1.00 79.25 82 LEU A O 1
ATOM 681 N N . LYS A 1 83 ? 8.676 14.600 8.991 1.00 78.88 83 LYS A N 1
ATOM 682 C CA . LYS A 1 83 ? 9.826 13.995 9.668 1.00 78.88 83 LYS A CA 1
ATOM 683 C C . LYS A 1 83 ? 9.635 12.493 9.899 1.00 78.88 83 LYS A C 1
ATOM 685 O O . LYS A 1 83 ? 10.547 11.724 9.620 1.00 78.88 83 LYS A O 1
ATOM 690 N N . ASN A 1 84 ? 8.456 12.074 10.361 1.00 78.00 84 ASN A N 1
ATOM 691 C CA . ASN A 1 84 ? 8.144 10.657 10.559 1.00 78.00 84 ASN A CA 1
ATOM 692 C C . ASN A 1 84 ? 8.074 9.910 9.224 1.00 78.00 84 ASN A C 1
ATOM 694 O O . ASN A 1 84 ? 8.566 8.787 9.135 1.00 78.00 84 ASN A O 1
ATOM 698 N N . ILE A 1 85 ? 7.513 10.544 8.189 1.00 81.44 85 ILE A N 1
ATOM 699 C CA . ILE A 1 85 ? 7.460 9.973 6.840 1.00 81.44 85 ILE A CA 1
ATOM 700 C C . ILE A 1 85 ? 8.879 9.708 6.333 1.00 81.44 85 ILE A C 1
ATOM 702 O O . ILE A 1 85 ? 9.192 8.580 5.970 1.00 81.44 85 ILE A O 1
ATOM 706 N N . ALA A 1 86 ? 9.761 10.709 6.376 1.00 81.31 86 ALA A N 1
ATOM 707 C CA . ALA A 1 86 ? 11.140 10.565 5.913 1.00 81.31 86 ALA A CA 1
ATOM 708 C C . ALA A 1 86 ? 11.970 9.575 6.754 1.00 81.31 86 ALA A C 1
ATOM 710 O O . ALA A 1 86 ? 12.841 8.906 6.212 1.00 81.31 86 ALA A O 1
ATOM 711 N N . GLN A 1 87 ? 11.714 9.474 8.063 1.00 81.69 87 GLN A N 1
ATOM 712 C CA . GLN A 1 87 ? 12.487 8.615 8.966 1.00 81.69 87 GLN A CA 1
ATOM 713 C C . GLN A 1 87 ? 12.114 7.131 8.870 1.00 81.69 87 GLN A C 1
ATOM 715 O O . GLN A 1 87 ? 12.995 6.279 8.963 1.00 81.69 87 GLN A O 1
ATOM 720 N N . TYR A 1 88 ? 10.824 6.817 8.734 1.00 81.12 88 TYR A N 1
ATOM 721 C CA . TYR A 1 88 ? 10.331 5.432 8.743 1.00 81.12 88 TYR A CA 1
ATOM 722 C C . TYR A 1 88 ? 9.799 4.970 7.383 1.00 81.12 88 TYR A C 1
ATOM 724 O O . TYR A 1 88 ? 9.253 3.872 7.271 1.00 81.12 88 TYR A O 1
ATOM 732 N N . GLY A 1 89 ? 9.923 5.801 6.350 1.00 83.69 89 GLY A N 1
ATOM 733 C CA . GLY A 1 89 ? 9.578 5.421 4.991 1.00 83.69 89 GLY A CA 1
ATOM 734 C C . GLY A 1 89 ? 10.475 4.296 4.478 1.00 83.69 89 GLY A C 1
ATOM 735 O O . GLY A 1 89 ? 11.671 4.235 4.760 1.00 83.69 89 GLY A O 1
ATOM 736 N N . LYS A 1 90 ? 9.882 3.377 3.720 1.00 86.44 90 LYS A N 1
ATOM 737 C CA . LYS A 1 90 ? 10.587 2.285 3.050 1.00 86.44 90 LYS A CA 1
ATOM 738 C C . LYS A 1 90 ? 11.118 2.780 1.711 1.00 86.44 90 LYS A C 1
ATOM 740 O O . LYS A 1 90 ? 10.379 3.380 0.930 1.00 86.44 90 LYS A O 1
ATOM 745 N N . HIS A 1 91 ? 12.382 2.477 1.444 1.00 90.31 91 HIS A N 1
ATOM 746 C CA . HIS A 1 91 ? 13.072 2.801 0.202 1.00 90.31 91 HIS A CA 1
ATOM 747 C C . HIS A 1 91 ? 13.353 1.511 -0.569 1.00 90.31 91 HIS A C 1
ATOM 749 O O . HIS A 1 91 ? 13.961 0.588 -0.032 1.00 90.31 91 HIS A O 1
ATOM 755 N N . GLU A 1 92 ? 12.934 1.452 -1.826 1.00 90.81 92 GLU A N 1
ATOM 756 C CA . GLU A 1 92 ? 13.138 0.312 -2.714 1.00 90.81 92 GLU A CA 1
ATOM 757 C C . GLU A 1 92 ? 13.832 0.781 -3.995 1.00 90.81 92 GLU A C 1
ATOM 759 O O .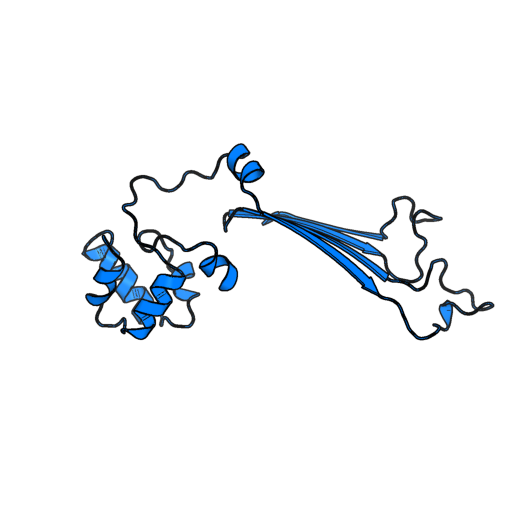 GLU A 1 92 ? 13.413 1.757 -4.624 1.00 90.81 92 GLU A O 1
ATOM 764 N N . VAL A 1 93 ? 14.904 0.086 -4.380 1.00 91.50 93 VAL A N 1
ATOM 765 C CA . VAL A 1 93 ? 15.675 0.352 -5.599 1.00 91.50 93 VAL A CA 1
ATOM 766 C C . VAL A 1 93 ? 15.736 -0.928 -6.420 1.00 91.50 93 VAL A C 1
ATOM 768 O O . VAL A 1 93 ? 16.127 -1.976 -5.912 1.00 91.50 93 VAL A O 1
ATOM 771 N N . MET A 1 94 ? 15.392 -0.833 -7.702 1.00 92.25 94 MET A N 1
ATOM 772 C CA . MET A 1 94 ? 15.446 -1.940 -8.649 1.00 92.25 94 MET A CA 1
ATOM 773 C C . MET A 1 94 ? 16.195 -1.520 -9.912 1.00 92.25 94 MET A C 1
ATOM 775 O O . MET A 1 94 ? 15.863 -0.512 -10.535 1.00 92.25 94 MET A O 1
ATOM 779 N N . GLY A 1 95 ? 17.186 -2.321 -10.301 1.00 91.38 95 GLY A N 1
ATOM 780 C CA . GLY A 1 95 ? 17.897 -2.199 -11.571 1.00 91.38 95 GLY A CA 1
ATOM 781 C C . GLY A 1 95 ? 17.516 -3.333 -12.521 1.00 91.38 95 GLY A C 1
ATOM 782 O O . GLY A 1 95 ? 17.429 -4.487 -12.109 1.00 91.38 95 GLY A O 1
ATOM 783 N N . MET A 1 96 ? 17.304 -3.010 -13.793 1.00 88.69 96 MET A N 1
ATOM 784 C CA . MET A 1 96 ? 17.062 -3.969 -14.870 1.00 88.69 96 MET A CA 1
ATOM 785 C C . MET A 1 96 ? 18.145 -3.816 -15.936 1.00 88.69 96 MET A C 1
ATOM 787 O O . MET A 1 96 ? 18.433 -2.703 -16.367 1.00 88.69 96 MET A O 1
ATOM 791 N N . LEU A 1 97 ? 18.684 -4.939 -16.412 1.00 87.94 97 LEU A N 1
ATOM 792 C CA . LEU A 1 97 ? 19.574 -5.004 -17.569 1.00 87.94 97 LEU A CA 1
ATOM 793 C C . LEU A 1 97 ? 19.085 -6.106 -18.513 1.00 87.94 97 LEU A C 1
ATOM 795 O O . LEU A 1 97 ? 18.840 -7.234 -18.089 1.00 87.94 97 LEU A O 1
ATOM 799 N N . LYS A 1 98 ? 18.948 -5.786 -19.799 1.00 85.94 98 LYS A N 1
ATOM 800 C CA . LYS A 1 98 ? 18.540 -6.713 -20.854 1.00 85.94 98 LYS A CA 1
ATOM 801 C C . LYS A 1 98 ? 19.647 -6.825 -21.894 1.00 85.94 98 LYS A C 1
ATOM 803 O O . LYS A 1 98 ? 19.915 -5.877 -22.633 1.00 85.94 98 LYS A O 1
ATOM 808 N N . VAL A 1 99 ? 20.237 -8.015 -21.961 1.00 85.00 99 VAL A N 1
ATOM 809 C CA . VAL A 1 99 ? 21.305 -8.375 -22.898 1.00 85.00 99 VAL A CA 1
ATOM 810 C C . VAL A 1 99 ? 20.723 -9.265 -24.000 1.00 85.00 99 VAL A C 1
ATOM 812 O O . VAL A 1 99 ? 20.187 -10.329 -23.685 1.00 85.00 99 VAL A O 1
ATOM 815 N N . PRO A 1 100 ? 20.750 -8.851 -25.280 1.00 81.94 100 PRO A N 1
ATOM 816 C CA . PRO A 1 100 ? 20.342 -9.723 -26.374 1.00 81.94 100 PRO A CA 1
ATOM 817 C C . PRO A 1 100 ? 21.424 -10.774 -26.662 1.00 81.94 100 PRO A C 1
ATOM 819 O O . PRO A 1 100 ? 22.608 -10.460 -26.690 1.00 81.94 100 PRO A O 1
ATOM 822 N N . PHE A 1 101 ? 21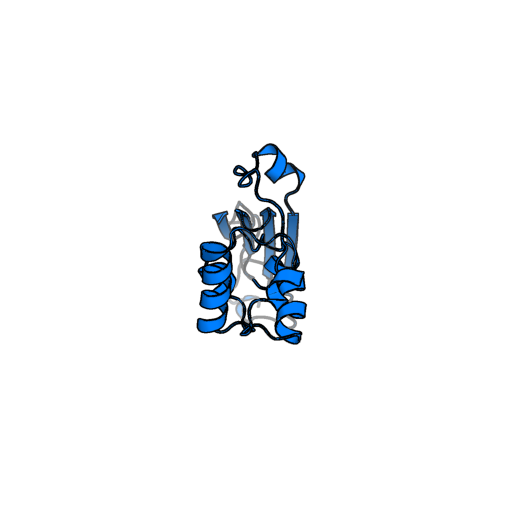.006 -12.013 -26.930 1.00 83.31 101 PHE A N 1
ATOM 823 C CA . PHE A 1 101 ? 21.893 -13.100 -27.382 1.00 83.31 101 PHE A CA 1
ATOM 824 C C . PHE A 1 101 ? 21.933 -13.250 -28.913 1.00 83.31 101 PHE A C 1
ATOM 826 O O . PHE A 1 101 ? 22.412 -14.254 -29.429 1.00 83.31 101 PHE A O 1
ATOM 833 N N . TYR A 1 102 ? 21.388 -12.274 -29.638 1.00 77.38 102 TYR A N 1
ATOM 834 C CA . TYR A 1 102 ? 21.346 -12.230 -31.096 1.00 77.38 102 TYR A CA 1
ATOM 835 C C . TYR A 1 102 ? 21.750 -10.838 -31.578 1.00 77.38 102 TYR A C 1
ATOM 837 O O . TYR A 1 102 ? 21.539 -9.846 -30.877 1.00 77.38 102 TYR A O 1
ATOM 845 N N . GLU A 1 103 ? 22.292 -10.769 -32.788 1.00 76.31 103 GLU A N 1
ATOM 846 C CA . GLU A 1 103 ? 22.670 -9.515 -33.434 1.00 76.31 103 GLU A CA 1
ATOM 847 C C . GLU A 1 103 ? 21.467 -8.936 -34.191 1.00 76.31 103 GLU A C 1
ATOM 849 O O . GLU A 1 103 ? 20.795 -9.641 -34.956 1.00 76.31 103 GLU A O 1
ATOM 854 N N . ARG A 1 104 ? 21.124 -7.665 -33.950 1.00 76.56 104 ARG A N 1
ATOM 855 C CA . ARG A 1 104 ? 20.000 -7.023 -34.645 1.00 76.56 104 ARG A CA 1
ATOM 856 C C . ARG A 1 104 ? 20.467 -6.515 -35.998 1.00 76.56 104 ARG A C 1
ATOM 858 O O . ARG A 1 104 ? 21.564 -5.990 -36.131 1.00 76.56 104 ARG A O 1
ATOM 865 N N . LYS A 1 105 ? 19.578 -6.554 -36.994 1.00 72.44 105 LYS A N 1
ATOM 866 C CA . LYS A 1 105 ? 19.869 -6.026 -38.340 1.00 72.44 105 LYS A CA 1
ATOM 867 C C . LYS A 1 105 ? 20.326 -4.562 -38.339 1.00 72.44 105 LYS A C 1
ATOM 869 O O . LYS A 1 105 ? 21.121 -4.195 -39.190 1.00 72.44 105 LYS A O 1
ATOM 874 N N . GLY A 1 106 ? 19.820 -3.753 -37.404 1.00 68.69 106 GLY A N 1
ATOM 875 C CA . GLY A 1 106 ? 20.198 -2.345 -37.252 1.00 68.69 106 GLY A CA 1
ATOM 876 C C . GLY A 1 106 ? 21.509 -2.111 -36.500 1.00 68.69 106 GLY A C 1
ATOM 877 O O . GLY A 1 106 ? 21.966 -0.979 -36.479 1.00 68.69 106 GLY A O 1
ATOM 878 N N . ASP A 1 107 ? 22.112 -3.140 -35.903 1.00 66.75 107 ASP A N 1
ATOM 879 C CA . ASP A 1 107 ? 23.435 -3.048 -35.268 1.00 66.75 107 ASP A CA 1
ATOM 880 C C . ASP A 1 107 ? 24.550 -3.476 -36.252 1.00 66.75 107 ASP A C 1
ATOM 882 O O . ASP A 1 107 ? 25.734 -3.261 -35.999 1.00 66.75 107 ASP A O 1
ATOM 886 N N . ALA A 1 108 ? 24.169 -4.057 -37.399 1.00 67.19 108 ALA A N 1
ATOM 887 C CA . ALA A 1 108 ? 25.081 -4.515 -38.439 1.00 67.19 108 ALA A CA 1
ATOM 888 C C . ALA A 1 108 ? 25.613 -3.348 -39.292 1.00 67.19 108 ALA A C 1
ATOM 890 O O . ALA A 1 108 ? 24.858 -2.504 -39.796 1.00 67.19 108 ALA A O 1
ATOM 891 N N . SER A 1 109 ? 26.929 -3.336 -39.501 1.00 58.28 109 SER A N 1
ATOM 892 C CA . SER A 1 109 ? 27.653 -2.306 -40.246 1.00 58.28 10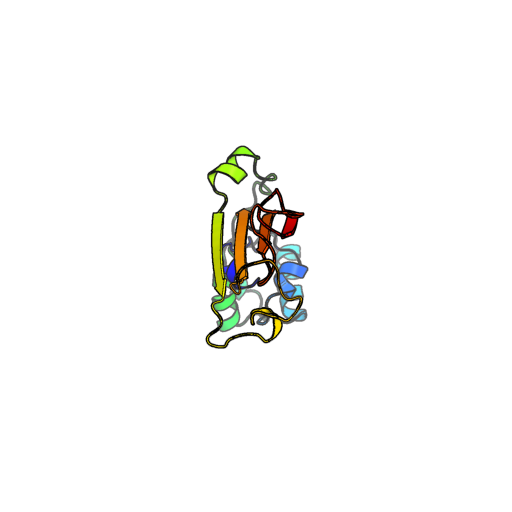9 SER A CA 1
ATOM 893 C C . SER A 1 109 ? 27.192 -2.208 -41.709 1.00 58.28 109 SER A C 1
ATOM 895 O O . SER A 1 109 ? 27.132 -3.197 -42.434 1.00 58.28 109 SER A O 1
ATOM 897 N N . GLY A 1 110 ? 26.873 -0.987 -42.159 1.00 59.19 110 GLY A N 1
ATOM 898 C CA . GLY A 1 110 ? 26.479 -0.691 -43.547 1.00 59.19 110 GLY A CA 1
ATOM 899 C C . GLY A 1 110 ? 24.978 -0.485 -43.778 1.00 59.19 110 GLY A C 1
ATOM 900 O O . GLY A 1 110 ? 24.583 -0.044 -44.855 1.00 59.19 110 GLY A O 1
ATOM 901 N N . THR A 1 111 ? 24.138 -0.724 -42.772 1.00 54.72 111 THR A N 1
ATOM 902 C CA . THR A 1 111 ? 22.772 -0.183 -42.725 1.00 54.72 111 THR A CA 1
ATOM 903 C C . THR A 1 111 ? 22.823 1.130 -41.941 1.00 54.72 111 THR A C 1
ATOM 905 O O . THR A 1 111 ? 23.657 1.251 -41.050 1.00 54.72 111 THR A O 1
ATOM 908 N N . GLY A 1 112 ? 22.022 2.151 -42.260 1.00 58.94 112 GLY A N 1
ATOM 909 C CA . GLY A 1 112 ? 21.959 3.408 -41.485 1.00 58.94 112 GLY A CA 1
ATOM 910 C C . GLY A 1 112 ? 21.335 3.203 -40.096 1.00 58.94 112 GLY A C 1
ATOM 911 O O . GLY A 1 112 ? 20.271 3.745 -39.818 1.00 58.94 112 GLY A O 1
ATOM 912 N N . GLY A 1 113 ? 21.945 2.321 -39.308 1.00 64.62 113 GLY A N 1
ATOM 913 C CA . GLY A 1 113 ? 21.399 1.621 -38.160 1.00 64.62 113 GLY A CA 1
ATOM 914 C C . GLY A 1 113 ? 21.467 2.391 -36.845 1.00 64.62 113 GLY A C 1
ATOM 915 O O . GLY A 1 113 ? 21.715 3.597 -36.819 1.00 64.62 113 GLY A O 1
ATOM 916 N N . TYR A 1 114 ? 21.185 1.684 -35.751 1.00 65.31 114 TYR A N 1
ATOM 917 C CA . TYR A 1 114 ? 21.104 2.251 -34.409 1.00 65.31 114 TYR A CA 1
ATOM 918 C C . TYR A 1 114 ? 22.423 2.930 -34.013 1.00 65.31 114 TYR A C 1
ATOM 920 O O . TYR A 1 114 ? 23.510 2.421 -34.269 1.00 65.31 114 TYR A O 1
ATOM 928 N N . LEU A 1 115 ? 22.320 4.106 -33.389 1.00 66.00 115 LEU A N 1
ATOM 929 C CA . LEU A 1 115 ? 23.477 4.936 -33.029 1.00 66.00 115 LEU A CA 1
ATOM 930 C C . LEU A 1 115 ? 24.108 4.531 -31.686 1.00 66.00 115 LEU A C 1
ATOM 932 O O . LEU A 1 115 ? 25.225 4.945 -31.384 1.00 66.00 115 LEU A O 1
ATOM 936 N N . GLY A 1 116 ? 23.373 3.782 -30.863 1.00 69.12 116 GLY A N 1
ATOM 937 C CA . GLY A 1 116 ? 23.764 3.358 -29.522 1.00 69.12 116 GLY A CA 1
ATOM 938 C C . GLY A 1 116 ? 24.008 1.857 -29.382 1.00 69.12 116 GLY A C 1
ATOM 939 O O . GLY A 1 116 ? 23.947 1.094 -30.340 1.00 69.12 116 GLY A O 1
ATOM 940 N N . TYR A 1 117 ? 24.280 1.424 -28.153 1.00 69.25 117 TYR A N 1
ATOM 941 C CA . TYR A 1 117 ? 24.591 0.030 -27.828 1.00 69.25 117 TYR A CA 1
ATOM 942 C C . TYR A 1 117 ? 23.319 -0.848 -27.752 1.00 69.25 117 TYR A C 1
ATOM 944 O O . TYR A 1 117 ? 22.234 -0.354 -27.444 1.00 69.25 117 TYR A O 1
ATOM 952 N N . PRO A 1 118 ? 23.418 -2.175 -27.967 1.00 73.44 118 PRO A N 1
ATOM 953 C CA . PRO A 1 118 ? 22.253 -3.063 -28.099 1.00 73.44 118 PRO A CA 1
ATOM 954 C C . PRO A 1 118 ? 21.598 -3.479 -26.766 1.00 73.44 118 PRO A C 1
ATOM 956 O O . PRO A 1 118 ? 20.622 -4.243 -26.751 1.00 73.44 118 PRO A O 1
ATOM 959 N N . TYR A 1 119 ? 22.110 -2.987 -25.640 1.00 79.12 119 TYR A N 1
ATOM 960 C CA . TYR A 1 119 ? 21.604 -3.270 -24.296 1.00 79.12 119 TYR A CA 1
ATOM 961 C C . TYR A 1 119 ? 20.482 -2.308 -23.913 1.00 79.12 119 TYR A C 1
ATOM 963 O O . TYR A 1 119 ? 20.517 -1.135 -24.258 1.00 79.12 119 TYR A O 1
ATOM 971 N N . LYS A 1 120 ? 19.496 -2.806 -23.168 1.00 83.25 120 LYS A N 1
ATOM 972 C CA . LYS A 1 120 ? 18.475 -1.970 -22.523 1.00 83.25 120 LYS A CA 1
ATOM 973 C C . LYS A 1 120 ? 18.694 -2.020 -21.025 1.00 83.25 120 LYS A C 1
ATOM 975 O O . LYS A 1 120 ? 18.863 -3.110 -20.478 1.00 83.25 120 LYS A O 1
ATOM 980 N N . HIS A 1 121 ? 18.655 -0.876 -20.361 1.00 85.19 121 HIS A N 1
ATOM 981 C CA . HIS A 1 121 ? 18.733 -0.829 -18.909 1.00 85.19 121 HIS A CA 1
ATOM 982 C C . HIS A 1 121 ? 17.710 0.131 -18.320 1.00 85.19 121 HIS A C 1
ATOM 984 O O . HIS A 1 121 ? 17.291 1.101 -18.949 1.00 85.19 121 HIS A O 1
ATOM 990 N N . GLY A 1 122 ? 17.292 -0.149 -17.094 1.00 86.62 122 GLY A N 1
ATOM 991 C CA . GLY A 1 122 ? 16.332 0.672 -16.377 1.00 86.62 122 GLY A CA 1
ATOM 992 C C . GLY A 1 122 ? 16.624 0.703 -14.891 1.00 86.62 122 GLY A C 1
ATOM 993 O O . GLY A 1 122 ? 17.163 -0.248 -14.326 1.00 86.62 122 GLY A O 1
ATOM 994 N N . LEU A 1 123 ? 16.241 1.805 -14.268 1.00 88.44 123 LEU A N 1
ATOM 995 C CA . LEU A 1 123 ? 16.323 2.035 -12.842 1.00 88.44 123 LEU A CA 1
ATOM 996 C C . LEU A 1 123 ? 14.948 2.469 -12.346 1.00 88.44 123 LEU A C 1
ATOM 998 O O . LEU A 1 123 ? 14.322 3.371 -12.900 1.00 88.44 123 LEU A O 1
ATOM 1002 N N . ARG A 1 124 ? 14.482 1.843 -11.274 1.00 91.75 124 ARG A N 1
ATOM 1003 C CA . ARG A 1 124 ? 13.260 2.223 -10.576 1.00 91.75 124 ARG A CA 1
ATOM 1004 C C . ARG A 1 124 ? 13.588 2.466 -9.117 1.00 91.75 124 ARG A C 1
ATOM 1006 O O . ARG A 1 124 ? 14.173 1.613 -8.458 1.00 91.75 124 ARG A O 1
ATOM 1013 N N . TYR A 1 125 ? 13.167 3.616 -8.624 1.00 91.75 125 TYR A N 1
ATOM 1014 C CA . TYR A 1 125 ? 13.188 3.958 -7.215 1.00 91.75 125 TYR A CA 1
ATOM 1015 C C . TYR A 1 125 ? 11.758 4.165 -6.727 1.00 91.75 125 TYR A C 1
ATOM 1017 O O . TYR A 1 125 ? 10.940 4.792 -7.405 1.00 91.75 125 TYR A O 1
ATOM 1025 N N . GLN A 1 126 ? 11.448 3.632 -5.554 1.00 91.81 126 GLN A N 1
ATOM 1026 C CA . GLN A 1 126 ? 10.143 3.763 -4.931 1.00 91.81 126 GLN A CA 1
ATOM 1027 C C . GLN A 1 126 ? 10.314 4.034 -3.438 1.00 91.81 126 GLN A C 1
ATOM 1029 O O . GLN A 1 126 ? 11.050 3.343 -2.740 1.00 91.81 126 GLN A O 1
ATOM 1034 N N . PHE A 1 127 ? 9.598 5.036 -2.955 1.00 90.81 127 PHE A N 1
ATOM 1035 C CA . PHE A 1 127 ? 9.477 5.388 -1.555 1.00 90.81 127 PHE A CA 1
ATOM 1036 C C . PHE A 1 127 ? 8.031 5.174 -1.112 1.00 90.81 127 PHE A C 1
ATOM 1038 O O . PHE A 1 127 ? 7.103 5.620 -1.791 1.00 90.81 127 PHE A O 1
ATOM 1045 N N . ARG A 1 128 ? 7.825 4.500 0.019 1.00 88.19 128 ARG A N 1
ATOM 1046 C CA . ARG A 1 128 ? 6.487 4.272 0.581 1.00 88.19 128 ARG A CA 1
ATOM 1047 C C . ARG A 1 128 ? 6.447 4.504 2.079 1.00 88.19 128 ARG A C 1
ATOM 1049 O O . ARG A 1 128 ? 7.356 4.093 2.796 1.00 88.19 128 ARG A O 1
ATOM 1056 N N . TYR A 1 129 ? 5.351 5.077 2.555 1.00 83.06 129 TYR A N 1
ATOM 1057 C CA . TYR A 1 129 ? 5.037 5.189 3.973 1.00 83.06 129 TYR A CA 1
ATOM 1058 C C . TYR A 1 129 ? 3.607 4.698 4.226 1.00 83.06 129 TYR A C 1
ATOM 1060 O O . TYR A 1 129 ? 2.640 5.419 3.965 1.00 83.06 129 TYR A O 1
ATOM 1068 N N . GLY A 1 130 ? 3.486 3.460 4.722 1.00 76.19 130 GLY A N 1
ATOM 1069 C CA . GLY A 1 130 ? 2.196 2.789 4.925 1.00 76.19 130 GLY A CA 1
ATOM 1070 C C . GLY A 1 130 ? 1.291 2.886 3.690 1.00 76.19 130 GLY A C 1
ATOM 1071 O O . GLY A 1 130 ? 1.779 2.850 2.564 1.00 76.19 130 GLY A O 1
ATOM 1072 N N . ASN A 1 131 ? -0.008 3.106 3.914 1.00 69.56 131 ASN A N 1
ATOM 1073 C CA . ASN A 1 131 ? -0.992 3.373 2.854 1.00 69.56 131 ASN A CA 1
ATOM 1074 C C . ASN A 1 131 ? -1.156 4.877 2.546 1.00 69.56 131 ASN A C 1
ATOM 1076 O O . ASN A 1 131 ? -2.090 5.258 1.847 1.00 69.56 131 ASN A O 1
ATOM 1080 N N . SER A 1 132 ? -0.312 5.745 3.116 1.00 74.44 132 SER A N 1
ATOM 1081 C CA . SER A 1 132 ? -0.543 7.198 3.119 1.00 74.44 132 SER A CA 1
ATOM 1082 C C . SER A 1 132 ? 0.271 7.965 2.084 1.00 74.44 132 SER A C 1
ATOM 1084 O O . SER A 1 132 ? -0.169 9.030 1.665 1.00 74.44 132 SER A O 1
ATOM 1086 N N . VAL A 1 133 ? 1.464 7.483 1.720 1.00 82.00 133 VAL A N 1
ATOM 1087 C CA . VAL A 1 133 ? 2.326 8.144 0.728 1.00 82.00 133 VAL A CA 1
ATOM 1088 C C . VAL A 1 133 ? 3.057 7.103 -0.100 1.00 82.00 133 VAL A C 1
ATOM 1090 O O . VAL A 1 133 ? 3.756 6.243 0.447 1.00 82.00 133 VAL A O 1
ATOM 1093 N N . LYS A 1 134 ? 2.983 7.242 -1.421 1.00 87.12 134 LYS A N 1
ATOM 1094 C CA . LYS A 1 134 ? 3.779 6.474 -2.371 1.00 87.12 134 LYS A CA 1
ATOM 1095 C C . LYS A 1 134 ? 4.371 7.399 -3.429 1.00 87.12 134 LYS A C 1
ATOM 1097 O O . LYS A 1 134 ? 3.674 8.008 -4.229 1.00 87.12 134 LYS A O 1
ATOM 1102 N N . LEU A 1 135 ? 5.693 7.463 -3.448 1.00 90.50 135 LEU A N 1
ATOM 1103 C CA . LEU A 1 135 ? 6.489 8.258 -4.374 1.00 90.50 135 LEU A CA 1
ATOM 1104 C C . LEU A 1 135 ? 7.357 7.325 -5.204 1.00 90.50 135 LEU A C 1
ATOM 1106 O O . LEU A 1 135 ? 7.897 6.348 -4.688 1.00 90.50 135 LEU A O 1
ATOM 1110 N N . GLY A 1 136 ? 7.552 7.622 -6.479 1.00 89.69 136 GLY A N 1
ATOM 1111 C CA . GLY A 1 136 ? 8.499 6.851 -7.261 1.00 89.69 136 GLY A CA 1
ATOM 1112 C C . GLY A 1 136 ? 8.989 7.550 -8.504 1.00 89.69 136 GLY A C 1
ATOM 1113 O O . GLY A 1 136 ? 8.378 8.480 -9.027 1.00 89.69 136 GLY A O 1
ATOM 1114 N N . PHE A 1 137 ? 10.129 7.056 -8.954 1.00 90.44 137 PHE A N 1
ATOM 1115 C CA . PHE A 1 137 ? 10.845 7.526 -10.117 1.00 90.44 137 PHE A CA 1
ATOM 1116 C C . PHE A 1 137 ? 11.290 6.326 -10.944 1.00 90.44 137 PHE A C 1
ATOM 1118 O O . PHE A 1 137 ? 11.758 5.320 -10.404 1.00 90.44 137 PHE A O 1
ATOM 1125 N N . VAL A 1 138 ? 11.133 6.427 -12.257 1.00 88.88 138 VAL A N 1
ATOM 1126 C CA . VAL A 1 138 ? 11.593 5.428 -13.217 1.00 88.88 138 VAL A CA 1
ATOM 1127 C C . VAL A 1 138 ? 12.439 6.131 -14.261 1.00 88.88 138 VAL A C 1
ATOM 1129 O O . VAL A 1 138 ? 11.998 7.117 -14.846 1.00 88.88 138 VAL A O 1
ATOM 1132 N N . ALA A 1 139 ? 13.626 5.591 -14.504 1.00 85.44 139 ALA A N 1
ATOM 1133 C CA . ALA A 1 139 ? 14.477 5.937 -15.624 1.00 85.44 139 ALA A CA 1
ATOM 1134 C C . ALA A 1 139 ? 14.673 4.686 -16.484 1.00 85.44 139 ALA A C 1
ATOM 1136 O O . ALA A 1 139 ? 14.985 3.616 -15.959 1.00 85.44 139 ALA A O 1
ATOM 1137 N N . SER A 1 140 ? 14.485 4.781 -17.793 1.00 82.31 140 SER A N 1
ATOM 1138 C CA . SER A 1 140 ? 14.798 3.684 -18.710 1.00 82.31 140 SER A CA 1
ATOM 1139 C C . SER A 1 140 ? 15.532 4.201 -19.921 1.00 82.31 140 SER A C 1
ATOM 1141 O O . SER A 1 140 ? 15.412 5.373 -20.252 1.00 82.31 140 SER A O 1
ATOM 1143 N N . GLN A 1 141 ? 16.356 3.337 -20.499 1.00 81.56 141 GLN A N 1
ATOM 1144 C CA . GLN A 1 141 ? 17.026 3.600 -21.752 1.00 81.56 141 GLN A CA 1
ATOM 1145 C C . GLN A 1 141 ? 16.788 2.440 -22.694 1.00 81.56 141 GLN A C 1
ATOM 1147 O O . GLN A 1 141 ? 17.017 1.274 -22.338 1.00 81.56 141 GLN A O 1
ATOM 1152 N N . ASP A 1 142 ? 16.325 2.771 -23.887 1.00 76.50 142 ASP A N 1
ATOM 1153 C CA . ASP A 1 142 ? 16.100 1.813 -24.940 1.00 76.50 142 ASP A CA 1
ATOM 1154 C C . ASP A 1 142 ? 17.390 1.467 -25.676 1.00 76.50 142 ASP A C 1
ATOM 1156 O O . ASP A 1 142 ? 18.351 2.226 -25.791 1.00 76.50 142 ASP A O 1
ATOM 1160 N N . ALA A 1 143 ? 17.416 0.227 -26.147 1.00 69.56 143 ALA A N 1
ATOM 1161 C CA . ALA A 1 143 ? 18.575 -0.305 -26.820 1.00 69.56 143 ALA A CA 1
ATOM 1162 C C . ALA A 1 143 ? 18.694 0.290 -28.227 1.00 69.56 143 ALA A C 1
ATOM 1164 O O . ALA A 1 143 ? 17.727 0.269 -28.988 1.00 69.56 143 ALA A O 1
ATOM 1165 N N . GLY A 1 144 ? 19.895 0.734 -28.585 1.00 64.19 144 GLY A N 1
ATOM 1166 C CA . GLY A 1 144 ? 20.176 1.414 -29.846 1.00 64.19 144 GLY A CA 1
ATOM 1167 C C . GLY A 1 144 ? 20.174 2.944 -29.757 1.00 64.19 144 GLY A C 1
ATOM 1168 O O . GLY A 1 144 ? 20.485 3.598 -30.756 1.00 64.19 144 GLY A O 1
ATOM 1169 N N . GLU A 1 145 ? 19.894 3.525 -28.584 1.00 68.12 145 GLU A N 1
ATOM 1170 C CA . GLU A 1 145 ? 20.026 4.964 -28.337 1.00 68.12 145 GLU A CA 1
ATOM 1171 C C . GLU A 1 145 ? 21.388 5.337 -27.722 1.00 68.12 145 GLU A C 1
ATOM 1173 O O . GLU A 1 145 ? 21.929 4.589 -26.901 1.00 68.12 145 GLU A O 1
ATOM 1178 N N . PRO A 1 146 ? 21.981 6.489 -28.088 1.00 62.91 146 PRO A N 1
ATOM 1179 C CA . PRO A 1 146 ? 23.192 6.978 -27.436 1.00 62.91 146 PRO A CA 1
ATOM 1180 C C . PRO A 1 146 ? 22.944 7.277 -25.948 1.00 62.91 146 PRO A C 1
ATOM 1182 O O . PRO A 1 146 ? 21.971 7.943 -25.606 1.00 62.91 146 PRO A O 1
ATOM 1185 N N . PHE A 1 147 ? 23.852 6.857 -25.066 1.00 63.16 147 PHE A N 1
ATOM 1186 C CA . PHE A 1 147 ? 23.881 7.272 -23.657 1.00 63.16 147 PHE A CA 1
ATOM 1187 C C . PHE A 1 147 ? 24.938 8.351 -23.469 1.00 63.16 147 PHE A C 1
ATOM 1189 O O . PHE A 1 147 ? 26.082 8.156 -23.876 1.00 63.16 147 PHE A O 1
ATOM 1196 N N . PHE A 1 148 ? 24.554 9.486 -22.878 1.00 58.03 148 PHE A N 1
ATOM 1197 C CA . PHE A 1 148 ? 25.431 10.653 -22.705 1.00 58.03 148 PHE A CA 1
ATOM 1198 C C . PHE A 1 148 ? 26.122 11.093 -24.011 1.00 58.03 148 PHE A C 1
ATOM 1200 O O . PHE A 1 148 ? 27.301 11.447 -24.025 1.00 58.03 148 PHE A O 1
ATOM 1207 N N . GLY A 1 149 ? 25.391 11.075 -25.129 1.00 58.25 149 GLY A N 1
ATOM 1208 C CA . GLY A 1 149 ? 25.941 11.386 -26.447 1.00 58.25 149 GLY A CA 1
ATOM 1209 C C . GLY A 1 149 ? 24.891 11.862 -27.450 1.00 58.25 149 GLY A C 1
ATOM 1210 O O . GLY A 1 149 ? 23.719 11.495 -27.385 1.00 58.25 149 GLY A O 1
ATOM 1211 N N . GLY A 1 150 ? 25.305 12.701 -28.403 1.00 64.75 150 GLY A N 1
ATOM 1212 C CA . GLY A 1 150 ? 24.432 13.207 -29.467 1.00 64.75 150 GLY A CA 1
ATOM 1213 C C . GLY A 1 150 ? 23.236 14.009 -28.937 1.00 64.75 150 GLY A C 1
ATOM 1214 O O . GLY A 1 150 ? 23.412 15.017 -28.259 1.00 64.75 150 GLY A O 1
ATOM 1215 N N . ARG A 1 151 ? 22.011 13.572 -29.266 1.00 57.81 151 ARG A N 1
ATOM 1216 C CA . ARG A 1 151 ? 20.754 14.204 -28.818 1.00 57.81 151 ARG A CA 1
ATOM 1217 C C . ARG A 1 151 ? 20.352 13.844 -27.379 1.00 57.81 151 ARG A C 1
ATOM 1219 O O . ARG A 1 151 ? 19.408 14.444 -26.878 1.00 57.81 151 ARG A O 1
ATOM 1226 N N . ASN A 1 152 ? 21.057 12.916 -26.724 1.00 57.72 152 ASN A N 1
ATOM 1227 C CA . ASN A 1 152 ? 20.713 12.401 -25.399 1.00 57.72 152 ASN A CA 1
ATOM 1228 C C . ASN A 1 152 ? 21.795 12.758 -24.363 1.00 57.72 152 ASN A C 1
ATOM 1230 O O . ASN A 1 152 ? 22.621 11.941 -23.950 1.00 57.72 152 ASN A O 1
ATOM 1234 N N . THR A 1 153 ? 21.843 14.036 -23.983 1.00 57.75 153 THR A N 1
ATOM 1235 C CA . THR A 1 153 ? 22.871 14.600 -23.088 1.00 57.75 153 THR A CA 1
ATOM 1236 C C . THR A 1 153 ? 22.644 14.301 -21.605 1.00 57.75 153 THR A C 1
ATOM 1238 O O . THR A 1 153 ? 23.576 14.452 -20.821 1.00 57.75 153 THR A O 1
ATOM 1241 N N . MET A 1 154 ? 21.447 13.854 -21.207 1.00 58.34 154 MET A N 1
ATOM 1242 C CA . MET A 1 154 ? 21.108 13.565 -19.802 1.00 58.34 154 MET A CA 1
ATOM 1243 C C . MET A 1 154 ? 21.244 12.085 -19.410 1.00 58.34 154 MET A C 1
ATOM 1245 O O . MET A 1 154 ? 21.029 11.739 -18.250 1.00 58.34 154 MET A O 1
ATOM 1249 N N . GLY A 1 155 ? 21.653 11.218 -20.340 1.00 66.38 155 GLY A N 1
ATOM 1250 C CA . GLY A 1 155 ? 21.794 9.786 -20.095 1.00 66.38 155 GLY A CA 1
ATOM 1251 C C . GLY A 1 155 ? 20.555 9.020 -20.551 1.00 66.38 155 GLY A C 1
ATOM 1252 O O . GLY A 1 155 ? 20.523 8.574 -21.693 1.00 66.38 155 GLY A O 1
ATOM 1253 N N . TYR A 1 156 ? 19.563 8.851 -19.673 1.00 68.00 156 TYR A N 1
ATOM 1254 C CA . TYR A 1 156 ? 18.355 8.083 -19.997 1.00 68.00 156 TYR A CA 1
ATOM 1255 C C . TYR A 1 156 ? 17.416 8.872 -20.922 1.00 68.00 156 TYR A C 1
ATOM 1257 O O . TYR A 1 156 ? 17.254 10.081 -20.762 1.00 68.00 156 TYR A O 1
ATOM 1265 N N . ASP A 1 157 ? 16.780 8.176 -21.866 1.00 69.56 157 ASP A N 1
ATOM 1266 C CA . ASP A 1 157 ? 15.807 8.755 -22.804 1.00 69.56 157 ASP A CA 1
ATOM 1267 C C . ASP A 1 157 ? 14.424 8.968 -22.172 1.00 69.56 157 ASP A C 1
ATOM 1269 O O . ASP A 1 157 ? 13.683 9.872 -22.567 1.00 69.56 157 ASP A O 1
ATOM 1273 N N . PHE A 1 158 ? 14.090 8.170 -21.157 1.00 77.94 158 PHE A N 1
ATOM 1274 C CA . PHE A 1 158 ? 12.795 8.190 -20.502 1.00 77.94 158 PHE A CA 1
ATOM 1275 C C . PHE A 1 158 ? 12.929 8.370 -18.996 1.00 77.94 158 PHE A C 1
ATOM 1277 O O . PHE A 1 158 ? 13.604 7.600 -18.308 1.00 77.94 158 PHE A O 1
ATOM 1284 N N . TYR A 1 159 ? 12.182 9.346 -18.483 1.00 83.19 159 TYR A N 1
ATOM 1285 C CA . TYR A 1 159 ? 12.026 9.623 -17.065 1.00 83.19 159 TYR A CA 1
ATOM 1286 C C . TYR A 1 159 ? 10.545 9.760 -16.723 1.00 83.19 159 TYR A C 1
ATOM 1288 O O . TYR A 1 159 ? 9.807 10.491 -17.382 1.00 83.19 159 TYR A O 1
ATOM 1296 N N . SER A 1 160 ? 10.106 9.089 -15.664 1.00 86.62 160 SER A N 1
ATOM 1297 C CA . SER A 1 160 ? 8.739 9.187 -15.162 1.00 86.62 160 SER A CA 1
ATOM 1298 C C . SER A 1 160 ? 8.731 9.318 -13.649 1.00 86.62 160 SER A C 1
ATOM 1300 O O . SER A 1 160 ? 9.500 8.657 -12.951 1.00 86.62 160 SER A O 1
ATOM 1302 N N . PHE A 1 161 ? 7.838 10.168 -13.153 1.00 88.69 161 PHE A N 1
ATOM 1303 C CA . PHE A 1 161 ? 7.630 10.427 -11.736 1.00 88.69 161 PHE A CA 1
ATOM 1304 C C . PHE A 1 161 ? 6.161 10.204 -11.399 1.00 88.69 161 PHE A C 1
ATOM 1306 O O . PHE A 1 161 ? 5.281 10.565 -12.181 1.00 88.69 161 PHE A O 1
ATOM 1313 N N . TYR A 1 162 ? 5.895 9.633 -10.229 1.00 86.19 162 TYR A N 1
ATOM 1314 C CA . TYR A 1 162 ? 4.540 9.504 -9.707 1.00 86.19 162 TYR A CA 1
ATOM 1315 C C . TYR A 1 162 ? 4.500 9.758 -8.200 1.00 86.19 162 TYR A C 1
ATOM 1317 O O . TYR A 1 162 ? 5.441 9.435 -7.469 1.00 86.19 162 TYR A O 1
ATOM 1325 N N . LEU A 1 163 ? 3.385 10.337 -7.763 1.00 87.88 163 LEU A N 1
ATOM 1326 C CA . LEU A 1 163 ? 3.019 10.564 -6.371 1.00 87.88 163 LEU A CA 1
ATOM 1327 C C . LEU A 1 163 ? 1.565 10.111 -6.201 1.00 87.88 163 LEU A C 1
ATOM 1329 O O . LEU A 1 163 ? 0.710 10.508 -6.993 1.00 87.88 163 LEU A O 1
ATOM 1333 N N . GLN A 1 164 ? 1.320 9.277 -5.197 1.00 79.50 164 GLN A N 1
ATOM 1334 C CA . GLN A 1 164 ? 0.014 8.759 -4.805 1.00 79.50 164 GLN A CA 1
ATOM 1335 C C . GLN A 1 164 ? -0.158 8.878 -3.292 1.00 79.50 164 GLN A C 1
ATOM 1337 O O . GLN A 1 164 ? 0.847 8.669 -2.567 1.00 79.50 164 GLN A O 1
#

Sequence (164 aa):
DLEEMAQHPVNLNTATREELERMPFLTASQVEDILFYIYRYGQLKSMSELTLISSIDWYQRQLMSCFFYVADDRSKPAFPSLKNIAQYGKHEVMGMLKVPFYERKGDASGTGGYLGYPYKHGLRYQFRYGNSVKLGFVASQDAGEPFFGGRNTMGYDFYSFYLQ

Foldseek 3Di:
DVVLLLVPAEALLPDDLVNVVPDPPDDNVNSVLSVVCCVPVNFDPFLCCVVVSVVQDPVNSVVSVSRYTHDDPPDPPDDDPPVCLVPPKDKDKDKDKDDDPDDDPQNDPPPVHQPAAQMKMKMKIWIDDRPRKIKIKIFIAHGSHDACDDPHVPGGPDIDIDID

pLDDT: mean 82.17, std 12.4, range [52.47, 97.0]

InterPro domains:
  IPR010994 RuvA domain 2-like [SSF47781] (6-70)

Radius of gyration: 25.03 Å; chains: 1; bounding box: 52×34×66 Å

Organism: NCBI:txid2338368